Protein AF-A0A0C2X5Q8-F1 (afdb_monomer)

Secondary structure (DSSP, 8-state):
----SHHHHHHHHHHHHHHHTT------TTSPPPPPPHHHHHHHHHHHHHHHH-TT--HHHHHHHHHHHHHHS-HHHHHHHHHHHHHHHHHHHHHHHHHHHHHHHHHHHS-S-------

InterPro domains:
  IPR009071 High mobility group box domain [PF00505] (32-100)
  IPR009071 High mobility group box domain [PS50118] (32-100)
  IPR009071 High mobility group box domain [SM00398] (31-101)
  IPR036910 High mobility group box domain superfamily [G3DSA:1.10.30.10] (15-101)
  IPR036910 High mobility group box domain superfamily [SSF47095] (24-99)
  IPR050342 High Mobility Group Box (HMGB) [PTHR48112] (14-100)

Solvent-accessible surface area (backbone atoms only — not comparable to full-atom values): 7164 Å² total; per-residue (Å²): 134,88,90,78,62,67,67,61,52,52,56,51,51,56,54,51,54,58,57,64,73,62,65,74,68,85,68,60,92,84,58,64,67,78,56,52,49,29,67,53,56,49,48,63,70,44,50,59,54,53,39,67,77,34,73,86,54,49,74,67,56,51,51,51,53,49,54,52,50,62,68,71,50,50,71,75,72,43,42,67,33,44,52,52,18,54,53,38,39,53,53,31,50,53,45,40,53,53,44,65,56,46,49,59,54,53,61,68,70,43,77,95,73,82,72,85,86,74,133

Sequence (119 aa):
MCPTNAYFQRKAAEKAEKATASRKGKKDPKAPKRPLSAYMFFSQDWRERIKTENPDAGFGEVGKLLGAKWKELDDEEKKPYVERAAQDKNRAEKEKAAYEVFFPLYYSLLPFTLSPRAN

pLDDT: mean 76.35, std 15.65, range [41.25, 93.56]

Mean predicted aligned error: 14.06 Å

Structure (mmCIF, N/CA/C/O backbone):
data_AF-A0A0C2X5Q8-F1
#
_entry.id   AF-A0A0C2X5Q8-F1
#
loop_
_atom_site.group_PDB
_atom_site.id
_atom_site.type_symbol
_atom_site.label_atom_id
_atom_site.label_alt_id
_atom_site.label_comp_id
_atom_site.label_asym_id
_atom_site.label_entity_id
_atom_site.label_seq_id
_atom_site.pdbx_PDB_ins_code
_atom_site.Cartn_x
_atom_site.Cartn_y
_atom_site.Cartn_z
_atom_site.occupancy
_atom_site.B_iso_or_equiv
_atom_site.auth_seq_id
_atom_site.auth_comp_id
_atom_site.auth_asym_id
_atom_site.auth_atom_id
_atom_site.pdbx_PDB_model_num
ATOM 1 N N . MET A 1 1 ? -10.266 40.871 16.696 1.00 42.22 1 MET A N 1
ATOM 2 C CA . MET A 1 1 ? -11.147 39.834 16.111 1.00 42.22 1 MET A CA 1
ATOM 3 C C . MET A 1 1 ? -10.281 38.929 15.244 1.00 42.22 1 MET A C 1
ATOM 5 O O . MET A 1 1 ? -9.731 39.407 14.263 1.00 42.22 1 MET A O 1
ATOM 9 N N . CYS A 1 2 ? -10.035 37.686 15.667 1.00 41.25 2 CYS A N 1
ATOM 10 C CA . CYS A 1 2 ? -9.044 36.794 15.048 1.00 41.25 2 CYS A CA 1
ATOM 11 C C . CYS A 1 2 ? -9.545 36.238 13.698 1.00 41.25 2 CYS A C 1
ATOM 13 O O . CYS A 1 2 ? -10.596 35.597 13.682 1.00 41.25 2 CYS A O 1
ATOM 15 N N . PRO A 1 3 ? -8.828 36.428 12.574 1.00 63.75 3 PRO A N 1
ATOM 16 C CA . PRO A 1 3 ? -9.261 35.926 11.276 1.00 63.75 3 PRO A CA 1
ATOM 17 C C . PRO A 1 3 ? -8.582 34.581 10.982 1.00 63.75 3 PRO A C 1
ATOM 19 O O . PRO A 1 3 ? -7.510 34.550 10.388 1.00 63.75 3 PRO A O 1
ATOM 22 N N . THR A 1 4 ? -9.153 33.447 11.402 1.00 58.91 4 THR A N 1
ATOM 23 C CA . THR A 1 4 ? -8.467 32.142 11.230 1.00 58.91 4 THR A CA 1
ATOM 24 C C . THR A 1 4 ? -9.351 30.975 10.782 1.00 58.91 4 THR A C 1
ATOM 26 O O . THR A 1 4 ? -9.030 29.827 11.068 1.00 58.91 4 THR A O 1
ATOM 29 N N . ASN A 1 5 ? -10.420 31.212 10.012 1.00 62.00 5 ASN A N 1
ATOM 30 C CA . ASN A 1 5 ? -11.215 30.103 9.446 1.00 62.00 5 ASN A CA 1
ATOM 31 C C . ASN A 1 5 ? -11.043 29.919 7.919 1.00 62.00 5 ASN A C 1
ATOM 33 O O . ASN A 1 5 ? -11.114 28.807 7.404 1.00 62.00 5 ASN A O 1
ATOM 37 N N . ALA A 1 6 ? -10.703 30.978 7.175 1.00 62.12 6 ALA A N 1
ATOM 38 C CA . ALA A 1 6 ? -10.627 30.925 5.708 1.00 62.12 6 ALA A CA 1
ATOM 39 C C . ALA A 1 6 ? -9.433 30.111 5.156 1.00 62.12 6 ALA A C 1
ATOM 41 O O . ALA A 1 6 ? -9.533 29.493 4.094 1.00 62.12 6 ALA A O 1
ATOM 42 N N . TYR A 1 7 ? -8.304 30.067 5.877 1.00 63.09 7 TYR A N 1
ATOM 43 C CA . TYR A 1 7 ? -7.107 29.332 5.441 1.00 63.09 7 TYR A CA 1
ATOM 44 C C . TYR A 1 7 ? -7.314 27.809 5.472 1.00 63.09 7 TYR A C 1
ATOM 46 O O . TYR A 1 7 ? -6.966 27.106 4.520 1.00 63.09 7 TYR A O 1
ATOM 54 N N . PHE A 1 8 ? -7.940 27.297 6.537 1.00 60.16 8 PHE A N 1
ATOM 55 C CA . PHE A 1 8 ? -8.271 25.876 6.655 1.00 60.16 8 PHE A CA 1
ATOM 56 C C . PHE A 1 8 ? -9.319 25.445 5.621 1.00 60.16 8 PHE A C 1
ATOM 58 O O . PHE A 1 8 ? -9.186 24.370 5.035 1.00 60.16 8 PHE A O 1
ATOM 65 N N . GLN A 1 9 ? -10.297 26.308 5.322 1.00 63.91 9 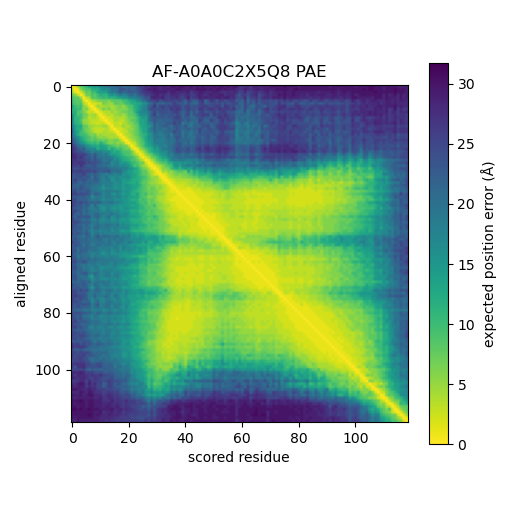GLN A N 1
ATOM 66 C CA . GLN A 1 9 ? -11.332 26.043 4.317 1.00 63.91 9 GLN A CA 1
ATOM 67 C C . GLN A 1 9 ? -10.761 25.944 2.893 1.00 63.91 9 GLN A C 1
ATOM 69 O O . GLN A 1 9 ? -11.091 25.006 2.167 1.00 63.91 9 GLN A O 1
ATOM 74 N N . ARG A 1 10 ? -9.826 26.829 2.509 1.00 67.44 10 ARG A N 1
ATOM 75 C CA . ARG A 1 10 ? -9.129 26.734 1.211 1.00 67.44 10 ARG A CA 1
ATOM 76 C C . ARG A 1 10 ? -8.286 25.466 1.086 1.00 67.44 10 ARG A C 1
ATOM 78 O O . ARG A 1 10 ? -8.331 24.811 0.047 1.00 67.44 10 ARG A O 1
ATOM 85 N N . LYS A 1 11 ? -7.557 25.079 2.141 1.00 62.62 11 LYS A N 1
ATOM 86 C CA . LYS A 1 11 ? -6.778 23.827 2.131 1.00 62.62 11 LYS A CA 1
ATOM 87 C C . LYS A 1 11 ? -7.657 22.578 2.030 1.00 62.62 11 LYS A C 1
ATOM 89 O O . LYS A 1 11 ? -7.251 21.608 1.392 1.00 62.62 11 LYS A O 1
ATOM 94 N N . ALA A 1 12 ? -8.840 22.580 2.64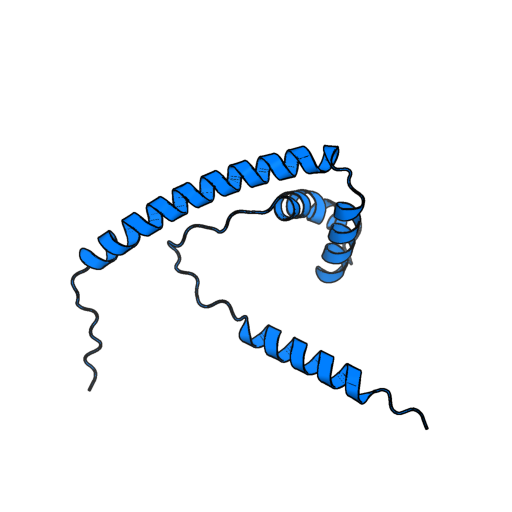4 1.00 61.28 12 ALA A N 1
ATOM 95 C CA . ALA A 1 12 ? -9.783 21.468 2.541 1.00 61.28 12 ALA A CA 1
ATOM 96 C C . ALA A 1 12 ? -10.378 21.342 1.124 1.00 61.28 12 ALA A C 1
ATOM 98 O O . ALA A 1 12 ? -10.458 20.231 0.599 1.00 61.28 12 ALA A O 1
ATOM 99 N N . ALA A 1 13 ? -10.713 22.468 0.483 1.00 61.03 13 ALA A N 1
ATOM 100 C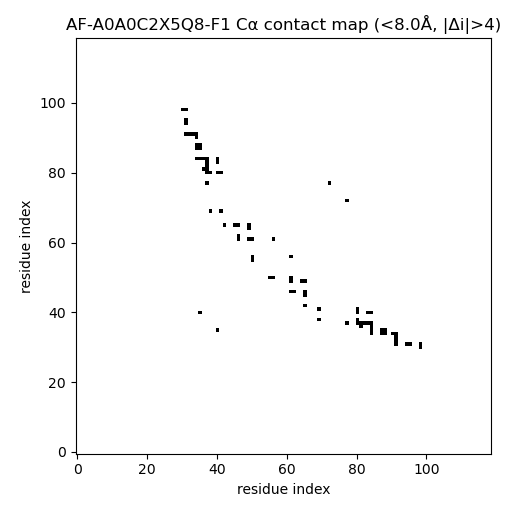 CA . ALA A 1 13 ? -11.254 22.502 -0.876 1.00 61.03 13 ALA A CA 1
ATOM 101 C C . ALA A 1 13 ? -10.239 22.027 -1.936 1.00 61.03 13 ALA A C 1
ATOM 103 O O . ALA A 1 13 ? -10.576 21.185 -2.766 1.00 61.03 13 ALA A O 1
ATOM 104 N N . GLU A 1 14 ? -8.974 22.458 -1.852 1.00 65.25 14 GLU A N 1
ATOM 105 C CA . GLU A 1 14 ? -7.915 22.003 -2.774 1.00 65.25 14 GLU A CA 1
ATOM 106 C C . GLU A 1 14 ? -7.648 20.489 -2.647 1.00 65.25 14 GLU A C 1
ATOM 108 O O . GLU A 1 14 ? -7.401 19.782 -3.628 1.00 65.25 14 GLU A O 1
ATOM 113 N N . LYS A 1 15 ? -7.736 19.952 -1.421 1.00 59.94 15 LYS A N 1
ATOM 114 C CA . LYS A 1 15 ? -7.584 18.514 -1.163 1.00 59.94 15 LYS A CA 1
ATOM 115 C C . LYS A 1 15 ? -8.752 17.701 -1.736 1.00 59.94 15 LYS A C 1
ATOM 117 O O . LYS A 1 15 ? -8.531 16.582 -2.200 1.00 59.94 15 LYS A O 1
ATOM 122 N N . ALA A 1 16 ? -9.967 18.251 -1.723 1.00 60.81 16 ALA A N 1
ATOM 123 C CA . ALA A 1 16 ? -11.147 17.622 -2.314 1.00 60.81 16 ALA A CA 1
ATOM 124 C C . ALA A 1 16 ? -11.083 17.612 -3.853 1.00 60.81 16 ALA A C 1
ATOM 126 O O . ALA A 1 16 ? -11.395 16.592 -4.465 1.00 60.81 16 ALA A O 1
ATOM 127 N N . GLU A 1 17 ? -10.597 18.690 -4.471 1.00 60.28 17 GLU A N 1
ATOM 128 C CA . GLU A 1 17 ? -10.418 18.790 -5.927 1.00 60.28 17 GLU A CA 1
ATOM 129 C C . GLU A 1 17 ? -9.357 17.803 -6.454 1.00 60.28 17 GLU A C 1
ATOM 131 O O . GLU A 1 17 ? -9.585 17.062 -7.412 1.00 60.28 17 GLU A O 1
ATOM 136 N N . LYS A 1 18 ? -8.212 17.685 -5.769 1.00 57.34 18 LYS A N 1
ATOM 137 C CA . LYS A 1 18 ? -7.188 16.684 -6.126 1.00 57.34 18 LYS A CA 1
ATOM 138 C C . LYS A 1 18 ? -7.670 15.240 -5.939 1.00 57.34 18 LYS A C 1
ATOM 140 O O . LYS A 1 18 ? -7.210 14.345 -6.649 1.00 57.34 18 LYS A O 1
ATOM 145 N N . ALA A 1 19 ? -8.595 14.991 -5.009 1.00 57.34 19 ALA A N 1
ATOM 146 C CA . ALA A 1 19 ? -9.161 13.661 -4.792 1.00 57.34 19 ALA A CA 1
ATOM 147 C C . ALA A 1 19 ? -10.128 13.238 -5.915 1.00 57.34 19 ALA A C 1
ATOM 149 O O . ALA A 1 19 ? -10.162 12.059 -6.272 1.00 57.34 19 ALA A O 1
ATOM 150 N N . THR A 1 20 ? -10.870 14.174 -6.519 1.00 54.00 20 THR A N 1
ATOM 151 C CA . THR A 1 20 ? -11.807 13.880 -7.620 1.00 54.00 20 THR A CA 1
ATOM 152 C C . THR A 1 20 ? -11.112 13.732 -8.975 1.00 54.00 20 THR A C 1
ATOM 154 O O . THR A 1 20 ? -11.563 12.927 -9.793 1.00 54.00 20 THR A O 1
ATOM 157 N N . ALA A 1 21 ? -9.972 14.398 -9.188 1.00 54.66 21 ALA A N 1
ATOM 158 C CA . ALA A 1 21 ? -9.134 14.229 -10.381 1.00 54.66 21 ALA A CA 1
ATOM 159 C C . ALA A 1 21 ? -8.408 12.863 -10.445 1.00 54.66 21 ALA A C 1
ATOM 161 O O . ALA A 1 21 ? -7.957 12.437 -11.505 1.00 54.66 21 ALA A O 1
ATOM 162 N N . SER A 1 22 ? -8.337 12.126 -9.330 1.00 51.84 22 SER A N 1
ATOM 163 C CA . SER A 1 22 ? -7.699 10.802 -9.227 1.00 51.84 22 SER A CA 1
ATOM 164 C C . SER A 1 22 ? -8.665 9.635 -9.508 1.00 51.84 22 SER A C 1
ATOM 166 O O . SER A 1 22 ? -8.513 8.522 -8.993 1.00 51.84 22 SER A O 1
ATOM 168 N N . ARG A 1 23 ? -9.693 9.840 -10.341 1.00 52.69 23 ARG A N 1
ATOM 169 C CA . ARG A 1 23 ? -10.507 8.727 -10.850 1.00 52.69 23 ARG A CA 1
ATOM 170 C C . ARG A 1 23 ? -9.676 7.950 -11.862 1.00 52.69 23 ARG A C 1
ATOM 172 O O . ARG A 1 23 ? -9.628 8.280 -13.040 1.00 52.69 23 ARG A O 1
ATOM 179 N N . LYS A 1 24 ? -8.975 6.939 -11.341 1.00 55.94 24 LYS A N 1
ATOM 180 C CA . LYS A 1 24 ? -8.209 5.919 -12.064 1.00 55.94 24 LYS A CA 1
ATOM 181 C C . LYS A 1 24 ? -8.921 5.589 -13.384 1.00 55.94 24 LYS A C 1
ATOM 183 O O . LYS A 1 24 ? -9.952 4.919 -13.372 1.00 55.94 24 LYS A O 1
ATOM 188 N N . GLY A 1 25 ? -8.379 6.066 -14.506 1.00 51.34 25 GLY A N 1
ATOM 189 C CA . GLY A 1 25 ? -8.782 5.587 -15.824 1.00 51.34 25 GLY A CA 1
ATOM 190 C C . GLY A 1 25 ? -8.747 4.061 -15.822 1.00 51.34 25 GLY A C 1
ATOM 191 O O . GLY A 1 25 ? -7.896 3.475 -15.140 1.00 51.34 25 GLY A O 1
ATOM 192 N N . LYS A 1 26 ? -9.716 3.440 -16.504 1.00 53.31 26 LYS A N 1
ATOM 193 C CA . LYS A 1 26 ? -9.868 1.985 -16.632 1.00 53.31 26 LYS A CA 1
ATOM 194 C C . LYS A 1 26 ? -8.496 1.396 -16.964 1.00 53.31 26 LYS A C 1
ATOM 196 O O . LYS A 1 26 ? -8.006 1.557 -18.073 1.00 53.31 26 LYS A O 1
ATOM 201 N N . LYS A 1 27 ? -7.832 0.828 -15.956 1.00 57.31 27 LYS A N 1
ATOM 202 C CA . LYS A 1 27 ? -6.509 0.222 -16.102 1.00 57.31 27 LYS A CA 1
ATOM 203 C C . LYS A 1 27 ? -6.701 -0.943 -17.068 1.00 57.31 27 LYS A C 1
ATOM 205 O O . LYS A 1 27 ? -7.579 -1.764 -16.805 1.00 57.31 27 LYS A O 1
ATOM 210 N N . ASP A 1 28 ? -5.939 -0.989 -18.159 1.00 59.75 28 ASP A N 1
ATOM 211 C CA . ASP A 1 28 ? -6.050 -2.072 -19.135 1.00 59.75 28 ASP A CA 1
ATOM 212 C C . ASP A 1 28 ? -6.019 -3.427 -18.411 1.00 59.75 28 ASP A C 1
ATOM 214 O O . ASP A 1 28 ? -5.138 -3.643 -17.572 1.00 59.75 28 ASP A O 1
ATOM 218 N N . PRO A 1 29 ? -6.956 -4.346 -18.697 1.00 67.06 29 PRO A N 1
ATOM 219 C CA . PRO A 1 29 ? -7.072 -5.611 -17.970 1.00 67.06 29 PRO A CA 1
ATOM 220 C C . PRO A 1 29 ? -5.846 -6.520 -18.143 1.00 67.06 29 PRO A C 1
ATOM 222 O O . PRO A 1 29 ? -5.650 -7.447 -17.363 1.00 67.06 29 PRO A O 1
ATOM 225 N N . LYS A 1 30 ? -5.005 -6.245 -19.148 1.00 64.81 30 LYS A N 1
ATOM 226 C CA . LYS A 1 30 ? -3.756 -6.963 -19.427 1.00 64.81 30 LYS A CA 1
ATOM 227 C C . LYS A 1 30 ? -2.525 -6.286 -18.808 1.00 64.81 30 LYS A C 1
ATOM 229 O O . LYS A 1 30 ? -1.441 -6.859 -18.853 1.00 64.81 30 LYS A O 1
ATOM 234 N N . ALA A 1 31 ? -2.670 -5.083 -18.244 1.00 68.50 31 ALA A N 1
ATOM 235 C CA . ALA A 1 31 ? -1.545 -4.361 -17.672 1.00 68.50 31 ALA A CA 1
ATOM 236 C C . ALA A 1 31 ? -1.010 -5.096 -16.430 1.00 68.50 31 ALA A C 1
ATOM 238 O O . ALA A 1 31 ? -1.792 -5.438 -15.536 1.00 68.50 31 ALA A O 1
ATOM 239 N N . PRO A 1 32 ? 0.316 -5.278 -16.323 1.00 75.00 32 PRO A N 1
ATOM 240 C CA . PRO A 1 32 ? 0.923 -5.958 -15.194 1.00 75.00 32 PRO A CA 1
ATOM 241 C C . PRO A 1 32 ? 0.606 -5.220 -13.894 1.00 75.00 32 PRO A C 1
ATOM 243 O O . PRO A 1 32 ? 0.539 -3.980 -13.826 1.00 75.00 32 PRO A O 1
ATOM 246 N N . LYS A 1 33 ? 0.355 -6.003 -12.843 1.00 77.69 33 LYS A N 1
ATOM 247 C CA . LYS A 1 33 ? -0.006 -5.465 -11.534 1.00 77.69 33 LYS A CA 1
ATOM 248 C C . LYS A 1 33 ? 1.209 -4.747 -10.951 1.00 77.69 33 LYS A C 1
ATOM 250 O O . LYS A 1 33 ? 2.337 -5.214 -11.067 1.00 77.69 33 LYS A O 1
ATOM 255 N N . ARG A 1 34 ? 0.982 -3.578 -10.343 1.00 81.12 34 ARG A N 1
ATOM 256 C CA . ARG A 1 34 ? 2.070 -2.810 -9.720 1.00 81.12 34 ARG A CA 1
ATOM 257 C C . ARG A 1 34 ? 2.712 -3.638 -8.599 1.00 81.12 34 ARG A C 1
ATOM 259 O O . ARG A 1 34 ? 1.953 -4.307 -7.893 1.00 81.12 34 ARG A O 1
ATOM 266 N N . PRO A 1 35 ? 4.039 -3.541 -8.408 1.00 87.19 35 PRO A N 1
ATOM 267 C CA . PRO A 1 35 ? 4.684 -4.190 -7.281 1.00 87.19 35 PRO A CA 1
ATOM 268 C C . PRO A 1 35 ? 4.171 -3.615 -5.961 1.00 87.19 35 PRO A C 1
ATOM 270 O O . PRO A 1 35 ? 3.844 -2.426 -5.859 1.00 87.19 35 PRO A O 1
ATOM 273 N N . LEU A 1 36 ? 4.100 -4.475 -4.958 1.00 89.50 36 LEU A N 1
ATOM 274 C CA . LEU A 1 36 ? 3.757 -4.141 -3.585 1.00 89.50 36 LEU A CA 1
ATOM 275 C C . LEU A 1 36 ? 5.017 -3.679 -2.842 1.00 89.50 36 LEU A C 1
ATOM 277 O O . LEU A 1 36 ? 6.091 -4.259 -2.979 1.00 89.50 36 LEU A O 1
ATOM 281 N N . SER A 1 37 ? 4.894 -2.615 -2.046 1.00 91.75 37 SER A N 1
ATOM 282 C CA . SER A 1 37 ? 5.974 -2.169 -1.158 1.00 91.75 37 SER A CA 1
ATOM 283 C C . SER A 1 37 ? 5.998 -2.979 0.143 1.00 91.75 37 SER A C 1
ATOM 285 O O . SER A 1 37 ? 5.018 -3.639 0.486 1.00 91.75 37 SER A O 1
ATOM 287 N N . ALA A 1 38 ? 7.085 -2.868 0.913 1.00 92.19 38 ALA A N 1
ATOM 288 C CA . ALA A 1 38 ? 7.223 -3.541 2.211 1.00 92.19 38 ALA A CA 1
ATOM 289 C C . ALA A 1 38 ? 6.054 -3.213 3.156 1.00 92.19 38 ALA A C 1
ATOM 291 O O . ALA A 1 38 ? 5.437 -4.106 3.733 1.00 92.19 38 ALA A O 1
ATOM 292 N N . TYR A 1 39 ? 5.671 -1.933 3.209 1.00 91.06 39 TYR A N 1
ATOM 293 C CA . TYR A 1 39 ? 4.507 -1.475 3.965 1.00 91.06 39 TYR A CA 1
ATOM 294 C C . TYR A 1 39 ? 3.194 -2.103 3.478 1.00 91.06 39 TYR A C 1
ATOM 296 O O . TYR A 1 39 ? 2.324 -2.397 4.288 1.00 91.06 39 TYR A O 1
ATOM 304 N N . MET A 1 40 ? 3.029 -2.329 2.169 1.00 90.44 40 MET A N 1
ATOM 305 C CA . MET A 1 40 ? 1.810 -2.951 1.647 1.00 90.44 40 MET A CA 1
ATOM 306 C C . MET A 1 40 ? 1.674 -4.402 2.109 1.00 90.44 40 MET A C 1
ATOM 308 O O . MET A 1 40 ? 0.579 -4.782 2.516 1.00 90.44 40 MET A O 1
ATOM 312 N N . PHE A 1 41 ? 2.763 -5.177 2.114 1.00 91.38 41 PHE A N 1
ATOM 3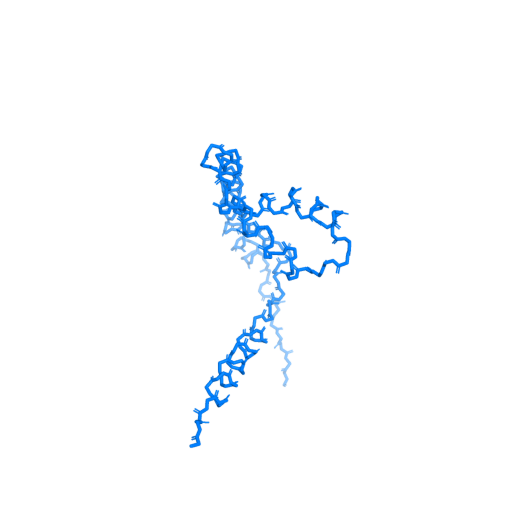13 C CA . PHE A 1 41 ? 2.763 -6.532 2.680 1.00 91.38 41 PHE A CA 1
ATOM 314 C C . PHE A 1 41 ? 2.425 -6.514 4.171 1.00 91.38 41 PHE A C 1
ATOM 316 O O . PHE A 1 41 ? 1.502 -7.199 4.598 1.00 91.38 41 PHE A O 1
ATOM 323 N N . PHE A 1 42 ? 3.088 -5.647 4.939 1.00 92.00 42 PHE A N 1
ATOM 324 C CA . PHE A 1 42 ? 2.786 -5.468 6.358 1.00 92.00 42 PHE A CA 1
ATOM 325 C C . PHE A 1 42 ? 1.316 -5.097 6.601 1.00 92.00 42 PHE A C 1
ATOM 327 O O . PHE A 1 42 ? 0.643 -5.706 7.428 1.00 92.00 42 PHE A O 1
ATOM 334 N N . SER A 1 43 ? 0.787 -4.131 5.845 1.00 89.69 43 SER A N 1
ATOM 335 C CA . SER A 1 43 ? -0.597 -3.683 5.989 1.00 89.69 43 SER A CA 1
ATOM 336 C C . SER A 1 43 ? -1.613 -4.777 5.662 1.00 89.69 43 SER A C 1
ATOM 338 O O . SER A 1 43 ? -2.681 -4.791 6.258 1.00 89.69 43 SER A O 1
ATOM 340 N N . GLN A 1 44 ? -1.308 -5.706 4.751 1.00 90.31 44 GLN A N 1
ATOM 341 C CA . GLN A 1 44 ? -2.194 -6.834 4.447 1.00 90.31 44 GLN A CA 1
ATOM 342 C C . GLN A 1 44 ? -2.270 -7.815 5.615 1.00 90.31 44 GLN A C 1
ATOM 344 O O . GLN A 1 44 ? -3.374 -8.196 5.996 1.00 90.31 44 GLN A O 1
ATOM 349 N N . ASP A 1 45 ? -1.125 -8.133 6.215 1.00 90.00 45 ASP A N 1
ATOM 350 C CA . ASP A 1 45 ? -1.030 -9.062 7.344 1.00 90.00 45 ASP A CA 1
ATOM 351 C C . ASP A 1 45 ? -1.659 -8.464 8.621 1.00 90.00 45 ASP A C 1
ATOM 353 O O . ASP A 1 45 ? -2.307 -9.161 9.404 1.00 90.00 45 ASP A O 1
ATOM 357 N N . TRP A 1 46 ? -1.505 -7.151 8.832 1.00 89.81 46 TRP A N 1
ATOM 358 C CA . TRP A 1 46 ? -1.947 -6.477 10.058 1.00 89.81 46 TRP A CA 1
ATOM 359 C C . TRP A 1 46 ? -3.333 -5.840 9.991 1.00 89.81 46 TRP A C 1
ATOM 361 O O . TRP A 1 46 ? -3.964 -5.683 11.037 1.00 89.81 46 TRP A O 1
ATOM 371 N N . ARG A 1 47 ? -3.851 -5.482 8.805 1.00 89.44 47 ARG A N 1
ATOM 372 C CA . ARG A 1 47 ? -5.187 -4.858 8.702 1.00 89.44 47 ARG A CA 1
ATOM 373 C C . ARG A 1 47 ? -6.273 -5.747 9.301 1.00 89.44 47 ARG A C 1
ATOM 375 O O . ARG A 1 47 ? -7.203 -5.226 9.898 1.00 89.44 47 ARG A O 1
ATOM 382 N N . GLU A 1 48 ? -6.175 -7.066 9.116 1.00 88.94 48 GLU A N 1
ATOM 383 C CA . GLU A 1 48 ? -7.186 -8.021 9.582 1.00 88.94 48 GLU A CA 1
ATOM 384 C C . GLU A 1 48 ? -7.117 -8.172 11.098 1.00 88.94 48 GLU A C 1
ATOM 386 O O . GLU A 1 48 ? -8.158 -8.199 11.748 1.00 88.94 48 GLU A O 1
ATOM 391 N N . ARG A 1 49 ? -5.909 -8.134 11.670 1.00 90.44 49 ARG A N 1
ATOM 392 C CA . ARG A 1 49 ? -5.700 -8.121 13.124 1.00 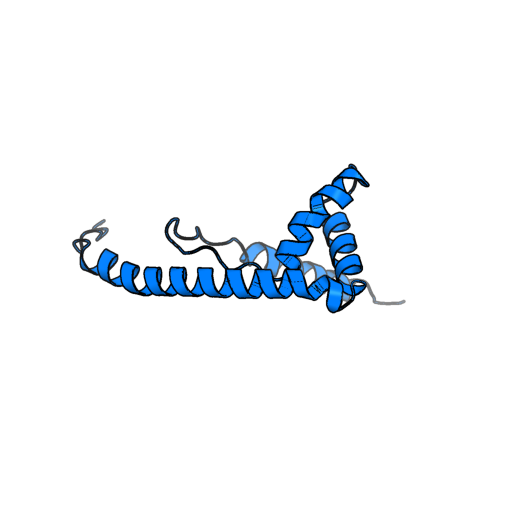90.44 49 ARG A CA 1
ATOM 393 C C . ARG A 1 49 ? -6.305 -6.872 13.757 1.00 90.44 49 ARG A C 1
ATOM 395 O O . ARG A 1 49 ? -7.187 -6.983 14.599 1.00 90.44 49 ARG A O 1
ATOM 402 N N . ILE A 1 50 ? -5.933 -5.691 13.259 1.00 89.31 50 ILE A N 1
ATOM 403 C CA . ILE A 1 50 ? -6.429 -4.411 13.790 1.00 89.31 50 ILE A CA 1
ATOM 404 C C . ILE A 1 50 ? -7.942 -4.285 13.609 1.00 89.31 50 ILE A C 1
ATOM 406 O O . ILE A 1 50 ? -8.619 -3.782 14.500 1.00 89.31 50 ILE A O 1
ATOM 410 N N . LYS A 1 51 ? -8.487 -4.757 12.481 1.00 88.75 51 LYS A N 1
ATOM 411 C CA . LYS A 1 51 ? -9.934 -4.762 12.238 1.00 88.75 51 LYS A CA 1
ATOM 412 C C . LYS A 1 51 ? -10.677 -5.756 13.135 1.00 88.75 51 LYS A C 1
ATOM 414 O O . LYS A 1 51 ? -11.824 -5.504 13.470 1.00 88.75 51 LYS A O 1
ATOM 419 N N . THR A 1 52 ? -10.049 -6.864 13.519 1.00 88.88 52 THR A N 1
ATOM 420 C CA . THR A 1 52 ? -10.642 -7.817 14.471 1.00 88.88 52 THR A CA 1
ATOM 421 C C . THR A 1 52 ? -10.636 -7.247 15.888 1.00 88.88 52 THR A C 1
ATOM 423 O O . THR A 1 52 ? -11.619 -7.390 16.604 1.00 88.88 52 THR A O 1
ATOM 426 N N . GLU A 1 53 ? -9.563 -6.557 16.276 1.00 89.06 53 GLU A N 1
ATOM 427 C CA . GLU A 1 53 ? -9.466 -5.858 17.565 1.00 89.06 53 GLU A CA 1
ATOM 428 C C . GLU A 1 53 ? -10.379 -4.625 17.636 1.00 89.06 53 GLU A C 1
ATOM 430 O O . GLU A 1 53 ? -10.883 -4.284 18.700 1.00 89.06 53 GLU A O 1
ATOM 435 N N . ASN A 1 54 ? -10.607 -3.960 16.500 1.00 84.88 54 ASN A N 1
ATOM 436 C CA . ASN A 1 54 ? -11.420 -2.754 16.390 1.00 84.88 54 ASN A CA 1
ATOM 437 C C . ASN A 1 54 ? -12.457 -2.924 15.266 1.00 84.88 54 ASN A C 1
ATOM 439 O O . ASN A 1 54 ? -12.308 -2.322 14.196 1.00 84.88 54 ASN A O 1
ATOM 443 N N . PRO A 1 55 ? -13.508 -3.738 15.477 1.00 86.44 55 PRO A N 1
ATOM 444 C CA . PRO A 1 55 ? -14.519 -4.002 14.452 1.00 86.44 55 PRO A CA 1
ATOM 445 C C . PRO A 1 55 ? -15.300 -2.744 14.043 1.00 86.44 55 PRO A C 1
ATOM 447 O O . PRO A 1 55 ? -15.727 -2.644 12.893 1.00 86.44 55 PRO A O 1
ATOM 450 N N . ASP A 1 56 ? -15.412 -1.763 14.944 1.00 88.12 56 ASP A N 1
ATOM 451 C CA . ASP A 1 56 ? -16.074 -0.474 14.703 1.00 88.12 56 ASP A CA 1
ATOM 452 C C . ASP A 1 56 ? -15.157 0.576 14.049 1.00 88.12 56 ASP A C 1
ATOM 454 O O . ASP A 1 56 ? -15.619 1.631 13.605 1.00 88.12 56 ASP A O 1
ATOM 458 N N . ALA A 1 57 ? -13.844 0.318 13.968 1.00 84.12 57 ALA A N 1
ATOM 459 C CA . ALA A 1 57 ? -12.912 1.262 13.365 1.00 84.12 57 ALA A CA 1
ATOM 460 C C . ALA A 1 57 ? -13.052 1.278 11.837 1.00 84.12 57 ALA A C 1
ATOM 462 O O . ALA A 1 57 ? -12.891 0.272 11.140 1.00 84.12 57 ALA A O 1
ATOM 463 N N . GLY A 1 58 ? -13.291 2.471 11.291 1.00 88.06 58 GLY A N 1
ATOM 464 C CA . GLY A 1 58 ? -13.304 2.693 9.850 1.00 88.06 58 GLY A CA 1
ATOM 465 C C . GLY A 1 58 ? -11.926 2.494 9.207 1.00 88.06 58 GLY A C 1
ATOM 466 O O . GLY A 1 58 ? -10.884 2.558 9.858 1.00 88.06 58 GLY A O 1
ATOM 467 N N . PHE A 1 59 ? -11.902 2.327 7.880 1.00 82.56 59 PHE A N 1
ATOM 468 C CA . PHE A 1 59 ? -10.662 2.156 7.104 1.00 82.56 59 PHE A CA 1
ATOM 469 C C . PHE A 1 59 ? -9.621 3.268 7.354 1.00 82.56 59 PHE A C 1
ATOM 471 O O . PHE A 1 59 ? -8.418 3.008 7.325 1.00 82.56 59 PHE A O 1
ATOM 478 N N . GLY A 1 60 ? -10.072 4.500 7.621 1.00 88.06 60 GLY A N 1
ATOM 479 C CA . GLY A 1 60 ? -9.201 5.632 7.952 1.00 88.06 60 GLY A CA 1
ATOM 480 C C . GLY A 1 60 ? -8.432 5.434 9.261 1.00 88.06 60 GLY A C 1
ATOM 481 O O . GLY A 1 60 ? -7.210 5.573 9.280 1.00 88.06 60 GLY A O 1
ATOM 482 N N . GLU A 1 61 ? -9.129 5.071 10.335 1.00 89.44 61 GLU A N 1
ATOM 483 C CA . GLU A 1 61 ? -8.563 4.794 11.659 1.00 89.44 61 GLU A CA 1
ATOM 484 C C . GLU A 1 61 ? -7.635 3.579 11.627 1.00 89.44 61 GLU A C 1
ATOM 486 O O . GLU A 1 61 ? -6.506 3.668 12.111 1.00 89.44 61 GLU A O 1
ATOM 491 N N . VAL A 1 62 ? -8.036 2.495 10.953 1.00 90.31 62 VAL A N 1
ATOM 492 C CA . VAL A 1 62 ? -7.175 1.315 10.752 1.00 90.31 62 VAL A CA 1
ATOM 493 C C . VAL A 1 62 ? -5.879 1.703 10.032 1.00 90.31 62 VAL A C 1
ATOM 495 O O . VAL A 1 62 ? -4.793 1.287 10.431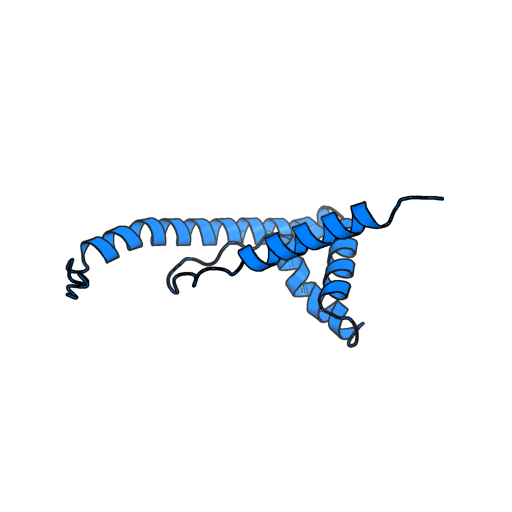 1.00 90.31 62 VAL A O 1
ATOM 498 N N . GLY A 1 63 ? -5.963 2.555 9.004 1.00 89.69 63 GLY A N 1
ATOM 499 C CA . GLY A 1 63 ? -4.791 3.065 8.292 1.00 89.69 63 GLY A CA 1
ATOM 500 C C . GLY A 1 63 ? -3.856 3.906 9.170 1.00 89.69 63 GLY A C 1
ATOM 501 O O . GLY A 1 63 ? -2.636 3.802 9.030 1.00 89.69 63 GLY A O 1
ATOM 502 N N . LYS A 1 64 ? -4.401 4.710 10.094 1.00 91.31 64 LYS A N 1
ATOM 503 C CA . LYS A 1 64 ? -3.602 5.483 11.064 1.00 91.31 64 LYS A CA 1
ATOM 504 C C . LYS A 1 64 ? -2.858 4.558 12.030 1.00 91.31 64 LYS A C 1
ATOM 506 O O . LYS A 1 64 ? -1.659 4.747 12.223 1.00 91.31 64 LYS A O 1
ATOM 511 N N . LEU A 1 65 ? -3.544 3.553 12.579 1.00 90.81 65 LEU A N 1
ATOM 512 C CA . LEU A 1 65 ? -2.956 2.573 13.498 1.00 90.81 65 LEU A CA 1
ATOM 513 C C . LEU A 1 65 ? -1.854 1.749 12.818 1.00 90.81 65 LEU A C 1
ATOM 515 O O . LEU A 1 65 ? -0.762 1.618 13.363 1.00 90.81 65 LEU A O 1
ATOM 519 N N . LEU A 1 66 ? -2.086 1.283 11.587 1.00 92.38 66 LEU A N 1
ATOM 520 C CA . LEU A 1 66 ? -1.069 0.594 10.783 1.00 92.38 66 LEU A CA 1
ATOM 521 C C . LEU A 1 66 ? 0.166 1.461 10.534 1.00 92.38 66 LEU A C 1
ATOM 523 O O . LEU A 1 66 ? 1.294 0.987 10.650 1.00 92.38 66 LEU A O 1
ATOM 527 N N . GLY A 1 67 ? -0.042 2.733 10.188 1.00 91.75 67 GLY A N 1
ATOM 528 C CA . GLY A 1 67 ? 1.047 3.673 9.943 1.00 91.75 67 GLY A CA 1
ATOM 529 C C . GLY A 1 67 ? 1.875 3.963 11.196 1.00 91.75 67 GLY A C 1
ATOM 530 O O . GLY A 1 67 ? 3.095 4.080 11.092 1.00 91.75 67 GLY A O 1
ATOM 531 N N . ALA A 1 68 ? 1.232 4.059 12.364 1.00 91.88 68 ALA A N 1
ATOM 532 C CA . ALA A 1 68 ? 1.919 4.187 13.647 1.00 91.88 68 ALA A CA 1
ATOM 533 C C . ALA A 1 68 ? 2.731 2.923 13.954 1.00 91.88 68 ALA A C 1
ATOM 535 O O . ALA A 1 68 ? 3.942 3.011 14.146 1.00 91.88 68 ALA A O 1
ATOM 536 N N . LYS A 1 69 ? 2.104 1.745 13.847 1.00 91.06 69 LYS A N 1
ATOM 537 C CA . LYS A 1 69 ? 2.761 0.462 14.109 1.00 91.06 69 LYS A CA 1
ATOM 538 C C . LYS A 1 69 ? 3.974 0.235 13.210 1.00 91.06 69 LYS A C 1
ATOM 540 O O . LYS A 1 69 ? 5.026 -0.156 13.688 1.00 91.06 69 LYS A O 1
ATOM 545 N N . TRP A 1 70 ? 3.871 0.551 11.920 1.00 91.94 70 TRP A N 1
ATOM 546 C CA . TRP A 1 70 ? 4.997 0.436 10.988 1.00 91.94 70 TRP A CA 1
ATOM 547 C C . TRP A 1 70 ? 6.188 1.334 11.353 1.00 91.94 70 TRP A C 1
ATOM 549 O O . TRP A 1 70 ? 7.334 0.980 11.081 1.00 91.94 70 TRP A O 1
ATOM 559 N N . LYS A 1 71 ? 5.938 2.512 11.934 1.00 90.62 71 LYS A N 1
ATOM 560 C CA . LYS A 1 71 ? 7.013 3.400 12.399 1.00 90.62 71 LYS A CA 1
ATOM 561 C C . LYS A 1 71 ? 7.665 2.890 13.679 1.00 90.62 71 LYS A C 1
ATOM 563 O O . LYS A 1 71 ? 8.855 3.118 13.837 1.00 90.62 71 LYS A O 1
ATOM 568 N N . GLU A 1 72 ? 6.896 2.222 14.534 1.00 91.88 72 GLU A N 1
ATOM 569 C CA . GLU A 1 72 ? 7.378 1.599 15.771 1.00 91.88 72 GLU A CA 1
ATOM 570 C C . GLU A 1 72 ? 8.175 0.314 15.531 1.00 91.88 72 GLU A C 1
ATOM 572 O O . GLU A 1 72 ? 9.044 0.014 16.336 1.00 91.88 72 GLU A O 1
ATOM 577 N N . LEU A 1 73 ? 7.902 -0.433 14.452 1.00 88.94 73 LEU A N 1
ATOM 578 C CA . LEU A 1 73 ? 8.668 -1.642 14.125 1.00 88.94 73 LEU A CA 1
ATOM 579 C C . LEU A 1 73 ? 10.150 -1.327 13.893 1.00 88.94 73 LEU A C 1
ATOM 581 O O . LEU A 1 73 ? 10.483 -0.373 13.177 1.00 88.94 73 LEU A O 1
ATOM 585 N N . ASP A 1 74 ? 11.019 -2.200 14.384 1.00 92.69 74 ASP A N 1
ATOM 586 C CA . ASP A 1 74 ? 12.456 -2.128 14.138 1.00 92.69 74 ASP A CA 1
ATOM 587 C C . ASP A 1 74 ? 12.824 -2.552 12.710 1.00 92.69 74 ASP A C 1
ATOM 589 O O . ASP A 1 74 ? 12.062 -3.212 11.991 1.00 92.69 74 ASP A O 1
ATOM 593 N N . ASP A 1 75 ? 14.030 -2.179 12.279 1.00 88.81 75 ASP A N 1
ATOM 594 C CA . ASP A 1 75 ? 14.540 -2.548 10.956 1.00 88.81 75 ASP A CA 1
ATOM 595 C C . ASP A 1 75 ? 14.661 -4.070 10.787 1.00 88.81 75 ASP A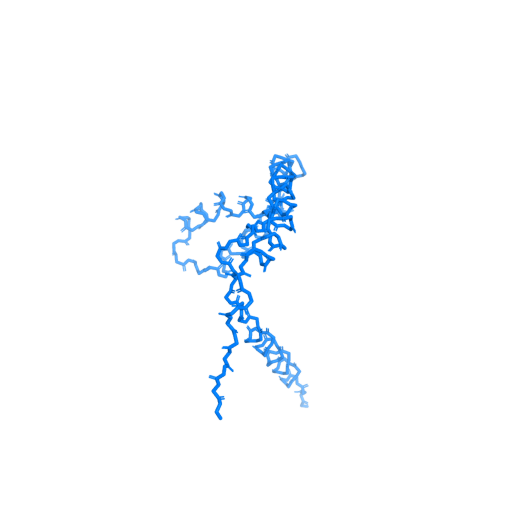 C 1
ATOM 597 O O . ASP A 1 75 ? 14.468 -4.581 9.681 1.00 88.81 75 ASP A O 1
ATOM 601 N N . GLU A 1 76 ? 14.888 -4.808 11.877 1.00 91.06 76 GLU A N 1
ATOM 602 C CA . GLU A 1 76 ? 14.907 -6.274 11.868 1.00 91.06 76 GLU A CA 1
ATOM 603 C C . GLU A 1 76 ? 13.532 -6.873 11.560 1.00 91.06 76 GLU A C 1
ATOM 605 O O . GLU A 1 76 ? 13.420 -7.787 10.743 1.00 91.06 76 GLU A O 1
ATOM 610 N N . GLU A 1 77 ? 12.466 -6.317 12.137 1.00 89.12 77 GLU A N 1
ATOM 611 C CA . GLU A 1 77 ? 11.095 -6.761 11.877 1.00 89.12 77 GLU A CA 1
ATOM 612 C C . GLU A 1 77 ? 10.620 -6.332 10.487 1.00 89.12 77 GLU A C 1
ATOM 614 O O . GLU A 1 77 ? 9.840 -7.036 9.841 1.00 89.12 77 GLU A O 1
ATOM 619 N N . LYS A 1 78 ? 11.115 -5.192 9.988 1.00 91.44 78 LYS A N 1
ATOM 620 C CA . LYS A 1 78 ? 10.857 -4.705 8.625 1.00 91.44 78 LYS A CA 1
ATOM 621 C C . LYS A 1 78 ? 11.590 -5.522 7.568 1.00 91.44 78 LYS A C 1
ATOM 623 O O . LYS A 1 78 ? 11.056 -5.685 6.468 1.00 91.44 78 LYS A O 1
ATOM 628 N N . LYS A 1 79 ? 12.774 -6.053 7.876 1.00 93.19 79 LYS A N 1
ATOM 629 C CA . LYS A 1 79 ? 13.635 -6.813 6.958 1.00 93.19 79 LYS A CA 1
ATOM 630 C C . LYS A 1 79 ? 12.898 -7.895 6.152 1.00 93.19 79 LYS A C 1
ATOM 632 O O . LYS A 1 79 ? 12.955 -7.820 4.923 1.00 93.19 79 LYS A O 1
ATOM 637 N N . PRO A 1 80 ? 12.116 -8.819 6.748 1.00 93.56 80 PRO A N 1
ATOM 638 C CA . PRO A 1 80 ? 11.377 -9.822 5.976 1.00 93.56 80 PRO A CA 1
ATOM 639 C C . PRO A 1 80 ? 10.312 -9.216 5.048 1.00 93.56 80 PRO A C 1
ATOM 641 O O . PRO A 1 80 ? 9.967 -9.811 4.027 1.00 93.56 80 PRO A O 1
ATOM 644 N N . TYR A 1 81 ? 9.758 -8.042 5.366 1.00 93.12 81 TYR A N 1
ATOM 645 C CA . TYR A 1 81 ? 8.830 -7.340 4.469 1.00 93.12 81 TYR A CA 1
ATOM 646 C C . TYR A 1 81 ? 9.569 -6.621 3.337 1.00 93.12 81 TYR A C 1
ATOM 648 O O . TYR A 1 81 ? 9.067 -6.571 2.215 1.00 93.12 81 TYR A O 1
ATOM 656 N N . VAL A 1 82 ? 10.757 -6.078 3.612 1.00 92.00 82 VAL A N 1
ATOM 657 C CA . VAL A 1 82 ? 11.627 -5.456 2.605 1.00 92.00 82 VAL A CA 1
ATOM 658 C C . VAL A 1 82 ? 12.125 -6.498 1.606 1.00 92.00 82 VAL A C 1
ATOM 660 O O . VAL A 1 82 ? 12.056 -6.256 0.403 1.00 92.00 82 VAL A O 1
ATOM 663 N N . GLU A 1 83 ? 12.534 -7.676 2.073 1.00 93.50 83 GLU A N 1
ATOM 664 C CA . GLU A 1 83 ? 12.933 -8.797 1.216 1.00 93.50 83 GLU A CA 1
ATOM 665 C C . GLU A 1 83 ? 11.770 -9.279 0.337 1.00 93.50 83 GLU A C 1
ATOM 667 O O . GLU A 1 83 ? 11.922 -9.377 -0.883 1.00 93.50 83 GLU A O 1
ATOM 672 N N . ARG A 1 84 ? 10.575 -9.477 0.917 1.00 92.06 84 ARG A N 1
ATOM 673 C CA . ARG A 1 84 ? 9.353 -9.801 0.154 1.00 92.06 84 ARG A CA 1
ATOM 674 C C . ARG A 1 84 ? 9.026 -8.734 -0.896 1.00 92.06 84 ARG A C 1
ATOM 676 O O . ARG A 1 84 ? 8.696 -9.064 -2.034 1.00 92.06 84 ARG A O 1
ATOM 683 N N . ALA A 1 85 ? 9.169 -7.455 -0.553 1.00 92.44 85 ALA A N 1
ATOM 684 C CA . ALA A 1 85 ? 8.959 -6.354 -1.490 1.00 92.44 85 ALA A CA 1
ATOM 685 C C . ALA A 1 85 ? 9.996 -6.318 -2.617 1.00 92.44 85 ALA A C 1
ATOM 687 O O . ALA A 1 85 ? 9.642 -6.037 -3.761 1.00 92.44 85 ALA A O 1
ATOM 688 N N . ALA A 1 86 ? 11.260 -6.629 -2.328 1.00 91.81 86 ALA A N 1
ATOM 689 C CA . ALA A 1 86 ? 12.302 -6.730 -3.343 1.00 91.81 86 ALA A CA 1
ATOM 690 C C . ALA A 1 86 ? 12.033 -7.892 -4.315 1.00 91.81 86 ALA A C 1
ATOM 692 O O . ALA A 1 86 ? 12.173 -7.728 -5.530 1.00 91.81 86 ALA A O 1
ATOM 693 N N . GLN A 1 87 ? 11.580 -9.040 -3.801 1.00 91.56 87 GLN A N 1
ATOM 694 C CA . GLN A 1 87 ? 11.169 -10.177 -4.627 1.00 91.56 87 GLN A CA 1
ATOM 695 C C . GLN A 1 87 ? 9.972 -9.829 -5.523 1.00 91.56 87 GLN A C 1
ATOM 697 O O . GLN A 1 87 ? 10.009 -10.089 -6.728 1.00 91.56 87 GLN A O 1
ATOM 702 N N . ASP A 1 88 ? 8.936 -9.188 -4.972 1.00 90.56 88 ASP A N 1
ATOM 703 C CA . ASP A 1 88 ? 7.759 -8.790 -5.751 1.00 90.56 88 ASP A CA 1
ATOM 704 C C . ASP A 1 88 ? 8.079 -7.698 -6.780 1.00 90.56 88 ASP A C 1
ATOM 706 O O . ASP A 1 88 ? 7.556 -7.719 -7.895 1.00 90.56 88 ASP A O 1
ATOM 710 N N . LYS A 1 89 ? 9.002 -6.786 -6.456 1.00 89.06 89 LYS A N 1
ATOM 711 C CA . LYS A 1 89 ? 9.527 -5.805 -7.408 1.00 89.06 89 LYS A CA 1
ATOM 712 C C . LYS A 1 89 ? 10.168 -6.490 -8.615 1.00 89.06 89 LYS A C 1
ATOM 714 O O . LYS A 1 89 ? 9.832 -6.141 -9.741 1.00 89.06 89 LYS A O 1
ATOM 719 N N . ASN A 1 90 ? 11.005 -7.502 -8.391 1.00 89.56 90 ASN A N 1
ATOM 720 C CA . ASN A 1 90 ? 11.634 -8.267 -9.470 1.00 89.56 90 ASN A CA 1
ATOM 721 C C . ASN A 1 90 ? 10.589 -9.024 -10.319 1.00 89.56 90 ASN A C 1
ATOM 723 O O . ASN A 1 90 ? 10.633 -8.982 -11.549 1.00 89.56 90 ASN A O 1
ATOM 727 N N . ARG A 1 91 ? 9.584 -9.649 -9.683 1.00 90.44 91 ARG A N 1
ATOM 728 C CA . ARG A 1 91 ? 8.444 -10.265 -10.394 1.00 90.44 91 ARG A CA 1
ATOM 729 C C . ARG A 1 91 ? 7.738 -9.248 -11.294 1.00 90.44 91 ARG A C 1
ATOM 731 O O . ARG A 1 91 ? 7.542 -9.507 -12.480 1.00 90.44 91 ARG A O 1
ATOM 738 N N . ALA A 1 92 ? 7.379 -8.090 -10.744 1.00 86.31 92 ALA A N 1
ATOM 739 C CA . ALA A 1 92 ? 6.659 -7.057 -11.476 1.00 86.31 92 ALA A CA 1
ATOM 740 C C . ALA A 1 92 ? 7.497 -6.440 -12.604 1.00 86.31 92 ALA A C 1
ATOM 742 O O . ALA A 1 92 ? 6.944 -6.094 -13.643 1.00 86.31 92 ALA A O 1
ATOM 743 N N . GLU A 1 93 ? 8.815 -6.312 -12.434 1.00 86.69 93 GLU A N 1
ATOM 744 C CA . GLU A 1 93 ? 9.729 -5.858 -13.489 1.00 86.69 93 GLU A CA 1
ATOM 745 C C . GLU A 1 93 ? 9.780 -6.848 -14.656 1.00 86.69 93 GLU A C 1
ATOM 747 O O . GLU A 1 93 ? 9.666 -6.427 -15.806 1.00 86.69 93 GLU A O 1
ATOM 752 N N . LYS A 1 94 ? 9.845 -8.157 -14.380 1.00 86.31 94 LYS A N 1
ATOM 753 C CA . LYS A 1 94 ? 9.776 -9.200 -15.417 1.00 86.31 94 LYS A CA 1
ATOM 754 C C . LYS A 1 94 ? 8.442 -9.185 -16.161 1.00 86.31 94 LYS A C 1
ATOM 756 O O . LYS A 1 94 ? 8.424 -9.218 -17.389 1.00 86.31 94 LYS A O 1
ATOM 761 N N . GLU A 1 95 ? 7.326 -9.088 -15.439 1.00 85.81 95 GLU A N 1
ATOM 762 C CA . GLU A 1 95 ? 5.989 -8.981 -16.043 1.00 85.81 95 GLU A CA 1
ATOM 763 C C . GLU A 1 95 ? 5.820 -7.686 -16.847 1.00 85.81 95 GLU A C 1
ATOM 765 O O . GLU A 1 95 ? 5.199 -7.692 -17.909 1.00 85.81 95 GLU A O 1
ATOM 770 N N . LYS A 1 96 ? 6.393 -6.575 -16.368 1.00 84.12 96 LYS A N 1
ATOM 771 C CA . LYS A 1 96 ? 6.405 -5.289 -17.072 1.00 84.12 96 LYS A CA 1
ATOM 772 C C . LYS A 1 96 ? 7.210 -5.360 -18.356 1.00 84.12 96 LYS A C 1
ATOM 774 O O . LYS A 1 96 ? 6.695 -4.929 -19.378 1.00 84.12 96 LYS A O 1
ATOM 779 N N . ALA A 1 97 ? 8.405 -5.940 -18.323 1.00 83.31 97 ALA A N 1
ATOM 780 C CA . ALA A 1 97 ? 9.216 -6.142 -19.518 1.00 83.31 97 ALA A CA 1
ATOM 781 C C . ALA A 1 97 ? 8.495 -7.045 -20.533 1.00 83.31 97 ALA A C 1
ATOM 783 O O . ALA A 1 97 ? 8.404 -6.703 -21.708 1.00 83.31 97 ALA A O 1
ATOM 784 N N . ALA A 1 98 ? 7.895 -8.151 -20.077 1.00 82.00 98 ALA A N 1
ATOM 785 C CA . ALA A 1 98 ? 7.103 -9.024 -20.940 1.00 82.00 98 ALA A CA 1
ATOM 786 C C . ALA A 1 98 ? 5.900 -8.292 -21.556 1.00 82.00 98 ALA A C 1
ATOM 788 O O . ALA A 1 98 ? 5.627 -8.461 -22.741 1.00 82.00 98 ALA A O 1
ATOM 789 N N . TYR A 1 99 ? 5.206 -7.448 -20.788 1.00 78.44 99 TYR A N 1
ATOM 790 C CA . TYR A 1 99 ? 4.107 -6.626 -21.294 1.00 78.44 99 TYR A CA 1
ATOM 791 C C . TYR A 1 99 ? 4.579 -5.549 -22.275 1.00 78.44 99 TYR A C 1
ATOM 793 O O . TYR A 1 99 ? 3.931 -5.341 -23.291 1.00 78.44 99 TYR A O 1
ATOM 801 N N . GLU A 1 100 ? 5.702 -4.883 -22.009 1.00 77.62 100 GLU A N 1
ATOM 802 C CA . GLU A 1 100 ? 6.275 -3.870 -22.903 1.00 77.62 100 GLU A CA 1
ATOM 803 C C . GLU A 1 100 ? 6.741 -4.455 -24.236 1.00 77.62 100 GLU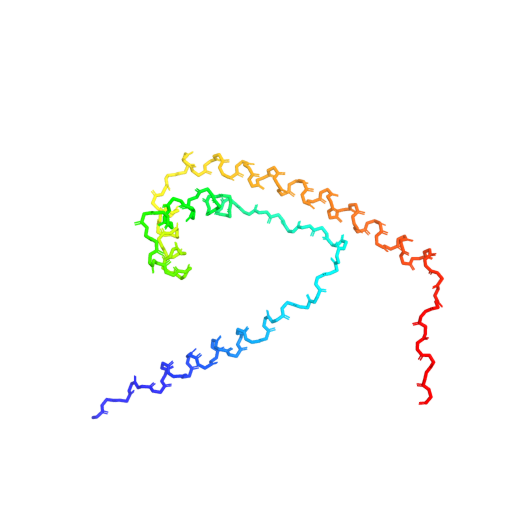 A C 1
ATOM 805 O O . GLU A 1 100 ? 6.683 -3.758 -25.242 1.00 77.62 100 GLU A O 1
ATOM 810 N N . VAL A 1 101 ? 7.139 -5.728 -24.268 1.00 77.94 101 VAL A N 1
ATOM 811 C CA . VAL A 1 101 ? 7.454 -6.450 -25.511 1.00 77.94 101 VAL A CA 1
ATOM 812 C C . VAL A 1 101 ? 6.186 -6.998 -26.176 1.00 77.94 101 VAL A C 1
ATOM 814 O O . VAL A 1 101 ? 6.026 -6.902 -27.391 1.00 77.94 101 VAL A O 1
ATOM 817 N N . PHE A 1 102 ? 5.249 -7.544 -25.396 1.00 72.69 102 PHE A N 1
ATOM 818 C CA . PHE A 1 102 ? 4.001 -8.120 -25.904 1.00 72.69 102 PHE A CA 1
ATOM 819 C C . PHE A 1 102 ? 3.042 -7.061 -26.462 1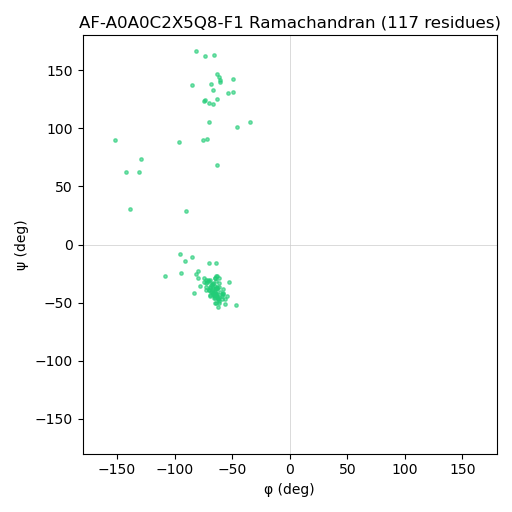.00 72.69 102 PHE A C 1
ATOM 821 O O . PHE A 1 102 ? 2.377 -7.310 -27.460 1.00 72.69 102 PHE A O 1
ATOM 828 N N . PHE A 1 103 ? 2.964 -5.877 -25.853 1.00 71.44 103 PHE A N 1
ATOM 829 C CA . PHE A 1 103 ? 2.040 -4.813 -26.244 1.00 71.44 103 PHE A CA 1
ATOM 830 C C . PHE A 1 103 ? 2.256 -4.286 -27.677 1.00 71.44 103 PHE A C 1
ATOM 832 O O . PHE A 1 103 ? 1.278 -4.259 -28.426 1.00 71.44 103 PHE A O 1
ATOM 839 N N . PRO A 1 104 ? 3.479 -3.917 -28.118 1.00 68.75 104 PRO A N 1
ATOM 840 C CA . PRO A 1 104 ? 3.710 -3.481 -29.492 1.00 68.75 104 PRO A CA 1
ATOM 841 C C . PRO A 1 104 ? 3.511 -4.611 -30.504 1.00 68.75 104 PRO A C 1
ATOM 843 O O . PRO A 1 104 ? 3.014 -4.338 -31.587 1.00 68.75 104 PRO A O 1
ATOM 846 N N . LEU A 1 105 ? 3.818 -5.869 -30.159 1.00 65.00 105 LEU A N 1
ATOM 847 C CA . LEU A 1 105 ? 3.547 -7.016 -31.038 1.00 65.00 105 LEU A CA 1
ATOM 848 C C . LEU A 1 105 ? 2.046 -7.312 -31.153 1.00 65.00 105 LEU A C 1
ATOM 850 O O . LEU A 1 105 ? 1.549 -7.600 -32.235 1.00 65.00 105 LEU A O 1
ATOM 854 N N . TYR A 1 106 ? 1.302 -7.197 -30.054 1.00 65.88 106 TYR A N 1
ATOM 855 C CA . TYR A 1 106 ? -0.150 -7.349 -30.038 1.00 65.88 106 TYR A CA 1
ATOM 856 C C . TYR A 1 106 ? -0.845 -6.248 -30.853 1.00 65.88 106 TYR A C 1
ATOM 858 O O . TYR A 1 106 ? -1.757 -6.540 -31.618 1.00 65.88 106 TYR A O 1
ATOM 866 N N . TYR A 1 107 ? -0.392 -4.995 -30.743 1.00 61.62 107 TYR A N 1
ATOM 867 C CA . TYR A 1 107 ? -0.948 -3.881 -31.517 1.00 61.62 107 TYR A CA 1
ATOM 868 C C . TYR A 1 107 ? -0.435 -3.800 -32.962 1.00 61.62 107 TYR A C 1
ATOM 870 O O . TYR A 1 107 ? -1.132 -3.227 -33.793 1.00 61.62 107 TYR A O 1
ATOM 878 N N . SER A 1 108 ? 0.732 -4.369 -33.287 1.00 62.91 108 SER A N 1
ATOM 879 C CA . SER A 1 108 ? 1.218 -4.444 -34.674 1.00 62.91 108 SER A CA 1
ATOM 880 C C . SER A 1 108 ? 0.610 -5.606 -35.466 1.00 62.91 108 SER A C 1
ATOM 882 O O . SER A 1 108 ? 0.520 -5.518 -36.688 1.00 62.91 108 SER A O 1
ATOM 884 N N . LEU A 1 109 ? 0.175 -6.677 -34.787 1.00 60.09 109 LEU A N 1
ATOM 885 C CA . LEU A 1 109 ? -0.517 -7.829 -35.385 1.00 60.09 109 LEU A CA 1
ATOM 886 C C . LEU A 1 109 ? -2.044 -7.685 -35.404 1.00 60.09 109 LEU A C 1
ATOM 888 O O . LEU A 1 109 ? -2.719 -8.438 -36.107 1.00 60.09 109 LEU A O 1
ATOM 892 N N . LEU A 1 110 ? -2.607 -6.738 -34.650 1.00 58.00 110 LEU A N 1
ATOM 893 C CA . LEU A 1 110 ? -3.995 -6.341 -34.842 1.00 58.00 110 LEU A CA 1
ATOM 894 C C . LEU A 1 110 ? -4.089 -5.594 -36.179 1.00 58.00 110 LEU A C 1
ATOM 896 O O . LEU A 1 110 ? -3.401 -4.583 -36.344 1.00 58.00 110 LEU A O 1
ATOM 900 N N . PRO A 1 111 ? -4.921 -6.044 -37.139 1.00 59.97 111 PRO A N 1
ATOM 901 C CA . PRO A 1 111 ? -5.178 -5.247 -38.325 1.00 59.97 111 PRO A CA 1
ATOM 902 C C . PRO A 1 111 ? -5.645 -3.868 -37.862 1.00 59.97 111 PRO A C 1
ATOM 904 O O . PRO A 1 111 ? -6.512 -3.751 -36.994 1.00 59.97 111 PRO A O 1
ATOM 907 N N . PHE A 1 112 ? -5.026 -2.827 -38.416 1.00 57.97 112 PHE A N 1
ATOM 908 C CA . PHE A 1 112 ? -5.378 -1.423 -38.231 1.00 57.97 112 PHE A CA 1
ATOM 909 C C . PHE A 1 112 ? -6.795 -1.162 -38.776 1.00 57.97 112 PHE A C 1
ATOM 911 O O . PHE A 1 112 ? -6.988 -0.525 -39.804 1.00 57.97 112 PHE A O 1
ATOM 918 N N . THR A 1 113 ? -7.822 -1.708 -38.133 1.00 55.62 113 THR A N 1
ATOM 919 C CA . THR A 1 113 ? -9.226 -1.512 -38.496 1.00 55.62 113 THR A CA 1
ATOM 920 C C . THR A 1 113 ? -10.075 -1.419 -37.238 1.00 55.62 113 THR A C 1
ATOM 922 O O . THR A 1 113 ? -10.979 -2.210 -36.994 1.00 55.62 113 THR A O 1
ATOM 925 N N . LEU A 1 114 ? -9.793 -0.397 -36.440 1.00 53.59 114 LEU A N 1
ATOM 926 C CA . LEU A 1 114 ? -10.836 0.315 -35.710 1.00 53.59 114 LEU A CA 1
ATOM 927 C C . LEU A 1 114 ? -10.624 1.809 -35.959 1.00 53.59 114 LEU A C 1
ATOM 929 O O . LEU A 1 114 ? -10.330 2.602 -35.072 1.00 53.59 114 LEU A O 1
ATOM 933 N N . SER A 1 115 ? -10.749 2.167 -37.238 1.00 53.66 115 SER A N 1
ATOM 934 C CA . SER A 1 115 ? -11.217 3.490 -37.627 1.00 53.66 115 SER A CA 1
ATOM 935 C C . SER A 1 115 ? -12.682 3.592 -37.197 1.00 53.66 115 SER A C 1
ATOM 937 O O . SER A 1 115 ? -13.493 2.798 -37.680 1.00 53.66 115 SER A O 1
ATOM 939 N N . PRO A 1 116 ? -13.078 4.547 -36.342 1.00 51.41 116 PRO A N 1
ATOM 940 C CA . PRO A 1 116 ? -14.435 5.038 -36.400 1.00 51.41 116 PRO A CA 1
ATOM 941 C C . PRO A 1 116 ? -14.521 5.948 -37.628 1.00 51.41 116 PRO A C 1
ATOM 943 O O . PRO A 1 116 ? -14.291 7.153 -37.561 1.00 51.41 116 PRO A O 1
ATOM 946 N N . ARG A 1 117 ? -14.866 5.358 -38.775 1.00 54.22 117 ARG A N 1
ATOM 947 C CA . ARG A 1 117 ? -15.641 6.090 -39.772 1.00 54.22 117 ARG A CA 1
ATOM 948 C C . ARG A 1 117 ? -17.043 6.265 -39.188 1.00 54.22 117 ARG A C 1
ATOM 950 O O . ARG A 1 117 ? -17.809 5.310 -39.144 1.00 54.22 117 ARG A O 1
ATOM 957 N N . ALA A 1 118 ? -17.354 7.472 -38.742 1.00 45.28 118 ALA A N 1
ATOM 958 C CA . ALA A 1 118 ? -18.710 7.986 -38.544 1.00 45.28 118 ALA A CA 1
ATOM 959 C C . ALA A 1 118 ? -18.602 9.511 -38.725 1.00 45.28 118 ALA A C 1
ATOM 961 O O . ALA A 1 118 ? -17.958 10.160 -37.908 1.00 45.28 118 ALA A O 1
ATOM 962 N N . ASN A 1 119 ? -18.783 9.974 -39.967 1.00 43.06 119 ASN A N 1
ATOM 963 C CA . ASN A 1 119 ? -19.984 10.638 -40.508 1.00 43.06 119 ASN A CA 1
ATOM 964 C C . ASN A 1 119 ? -20.065 12.100 -40.062 1.00 43.06 119 ASN A C 1
ATOM 966 O O . ASN A 1 119 ? -20.377 12.326 -38.876 1.00 43.06 119 ASN A O 1
#

Organism: Amanita muscaria (strain Koide BX008) (NCBI:txid946122)

Foldseek 3Di:
DDDPDVVVVVVVVVVVVVVVVPPDDPDPPLQQDDQDALLRVQLVVCLVVVCVVPVPDDPVRSVVVSVVVVVVDDPVRSVVSRVVSVVSNVVSVVSNVVCVVVVVVVVVPPPPPPDPPDD

Radius of gyration: 22.17 Å; Cα contacts (8 Å, |Δi|>4): 44; chains: 1; bounding box: 35×50×58 Å

Nearest PDB structures (foldseek):
  1lwm-assembly1_A  TM=8.077E-01  e=6.155E-06  Saccharomyces cerevisiae
  2gzk-assembly1_A  TM=8.020E-01  e=6.555E-05  unclassified
  4y60-assembly1_C  TM=9.549E-01  e=7.418E-04  Mus musculus
  2co9-assembly1_A  TM=6.784E-01  e=9.432E-05  Mus musculus
  6erq-assembly2_G  TM=6.116E-01  e=5.503E-02  Homo sapiens